Protein AF-A0A323UHS2-F1 (afdb_monomer)

Secondary structure (DSSP, 8-state):
-HHHHHT-GGGTTT--HHHHHHHH---SEEEE-STTEEEEEEGGGTEEEEEEEETTEEEEEEEE-TT---TTPPEEEEEEE--S---

Sequence (87 aa):
MLSRFFLNPEHYAAQSEEVVFRAVGRPDIYDDWDFGRLVYRWDGQHIAVRVIMQGGVIICVERLDPSDKRRFAEALEVLWERPSGPI

Solvent-accessible surface area (backbone atoms only — not comparable to full-atom values): 5156 Å² total; per-residue (Å²): 109,60,68,66,49,59,74,39,52,89,75,45,62,70,31,43,70,66,61,46,32,72,74,65,47,76,54,79,42,78,48,81,77,56,100,44,32,33,38,40,28,35,69,96,70,74,41,24,39,37,42,31,33,56,96,73,20,38,42,32,34,29,36,38,52,64,84,58,82,55,94,81,55,64,68,77,41,77,67,42,65,61,75,94,66,88,130

Nearest PDB structures (foldseek):
  4h0a-assembly1_A  TM=6.832E-01  e=7.878E-02  Staphylococcus aureus subsp. aureus Mu50
  4h0a-assembly2_B  TM=6.832E-01  e=7.878E-02  Staphylococcus aureus subsp. aureus Mu50
  7egt-assembly2_C  TM=5.756E-01  e=1.698E-01  Thermus thermophilus HB8
  4dfc-assembly1_A  TM=5.871E-01  e=3.434E-01  Escherichia coli K-12
  4dfc-assembly2_C  TM=5.293E-01  e=1.159E+00  Escherichia coli K-12

Mean predicted aligned error: 5.72 Å

pLDDT: mean 80.14, std 9.43, range [50.88, 92.12]

Structure (mmCIF, N/CA/C/O backbone):
data_AF-A0A323UHS2-F1
#
_entry.id   AF-A0A323UHS2-F1
#
loop_
_atom_site.group_PDB
_atom_site.id
_atom_site.type_symbol
_atom_site.label_atom_id
_atom_site.label_alt_id
_atom_site.label_comp_id
_atom_site.label_asym_id
_atom_site.label_entity_id
_atom_site.label_seq_id
_atom_site.pdbx_PDB_ins_code
_atom_site.Cartn_x
_atom_site.Cartn_y
_atom_site.Cartn_z
_atom_site.occupancy
_atom_site.B_iso_or_equiv
_atom_site.auth_seq_id
_atom_site.auth_comp_id
_atom_site.auth_asym_id
_atom_site.auth_atom_id
_atom_site.pdbx_PDB_model_num
ATOM 1 N N . MET A 1 1 ? -4.517 -4.202 -13.859 1.00 71.50 1 MET A N 1
ATOM 2 C CA . MET A 1 1 ? -5.578 -4.603 -12.904 1.00 71.50 1 MET A CA 1
ATOM 3 C C . MET A 1 1 ? -5.233 -4.108 -11.505 1.00 71.50 1 MET A C 1
ATOM 5 O O . MET A 1 1 ? -6.000 -3.333 -10.955 1.00 71.50 1 MET A O 1
ATOM 9 N N . LEU A 1 2 ? -4.033 -4.435 -11.016 1.00 75.81 2 LEU A N 1
AT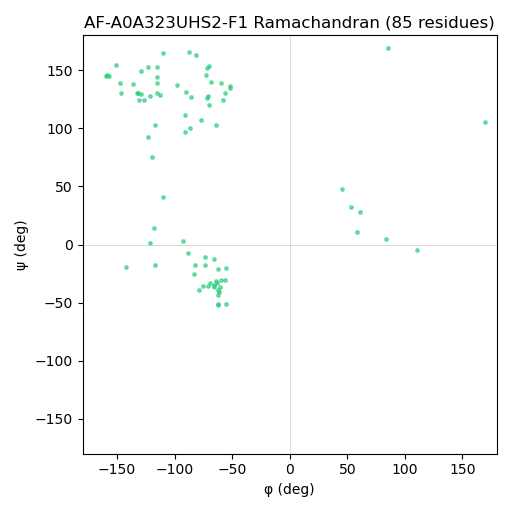OM 10 C CA . LEU A 1 2 ? -3.476 -3.999 -9.731 1.00 75.81 2 LEU A CA 1
ATOM 11 C C . LEU A 1 2 ? -3.443 -2.471 -9.533 1.00 75.81 2 LEU A C 1
ATOM 13 O O . LEU A 1 2 ? -3.977 -1.964 -8.555 1.00 75.81 2 LEU A O 1
ATOM 17 N N . SER A 1 3 ? -2.901 -1.714 -10.491 1.00 73.75 3 SER A N 1
ATOM 18 C CA . SER A 1 3 ? -2.849 -0.245 -10.408 1.00 73.75 3 SER A CA 1
ATOM 19 C C . SER A 1 3 ? -4.241 0.386 -10.337 1.00 73.75 3 SER A C 1
ATOM 21 O O . SER A 1 3 ? -4.469 1.274 -9.528 1.00 73.75 3 SER A O 1
ATOM 23 N N . ARG A 1 4 ? -5.213 -0.117 -11.109 1.00 82.56 4 ARG A N 1
ATOM 24 C CA . ARG A 1 4 ? -6.602 0.368 -11.044 1.00 82.56 4 ARG A CA 1
ATOM 25 C C . ARG A 1 4 ? -7.269 0.053 -9.704 1.00 82.56 4 ARG A C 1
ATOM 27 O O . ARG A 1 4 ? -8.071 0.855 -9.248 1.00 82.56 4 ARG A O 1
ATOM 34 N N . PHE A 1 5 ? -6.951 -1.081 -9.082 1.00 86.94 5 PHE A N 1
ATOM 35 C CA . PHE A 1 5 ? -7.452 -1.408 -7.748 1.00 86.94 5 PHE A CA 1
ATOM 36 C C . PHE A 1 5 ? -6.960 -0.383 -6.720 1.00 86.94 5 PHE A C 1
ATOM 38 O O . PHE A 1 5 ? -7.782 0.231 -6.048 1.00 86.94 5 PHE A O 1
ATOM 45 N N . PHE A 1 6 ? -5.648 -0.123 -6.675 1.00 85.56 6 PHE A N 1
ATOM 46 C CA . PHE A 1 6 ? -5.060 0.784 -5.684 1.00 85.56 6 PHE A CA 1
ATOM 47 C C . PHE A 1 6 ? -5.327 2.279 -5.930 1.00 85.56 6 PHE A C 1
ATOM 49 O O . PHE A 1 6 ? -5.230 3.071 -4.999 1.00 85.56 6 PHE A O 1
ATOM 56 N N . LEU A 1 7 ? -5.735 2.665 -7.141 1.00 84.25 7 LEU A N 1
ATOM 57 C CA . LEU A 1 7 ? -6.205 4.024 -7.443 1.00 84.25 7 LEU A CA 1
ATOM 58 C C . LEU A 1 7 ? -7.610 4.338 -6.895 1.00 84.25 7 LEU A C 1
ATOM 60 O O . LEU A 1 7 ? -8.024 5.489 -6.955 1.00 84.25 7 LEU A O 1
ATOM 64 N N . ASN A 1 8 ? -8.349 3.339 -6.402 1.00 88.12 8 ASN A N 1
ATOM 65 C CA . ASN A 1 8 ? -9.718 3.489 -5.902 1.00 88.12 8 ASN A CA 1
ATOM 66 C C . ASN A 1 8 ? -9.775 2.994 -4.445 1.00 88.12 8 ASN A C 1
ATOM 68 O O . ASN A 1 8 ? -9.915 1.786 -4.217 1.00 88.12 8 ASN A O 1
ATOM 72 N N . PRO A 1 9 ? -9.592 3.891 -3.458 1.00 85.94 9 PRO A N 1
ATOM 73 C CA . PRO A 1 9 ? -9.476 3.521 -2.052 1.00 85.94 9 PRO A CA 1
ATOM 74 C C . PRO A 1 9 ? -10.638 2.712 -1.495 1.00 85.94 9 PRO A C 1
ATOM 76 O O . PRO A 1 9 ? -10.425 1.865 -0.636 1.00 85.94 9 PRO A O 1
ATOM 79 N N . GLU A 1 10 ? -11.851 2.897 -2.005 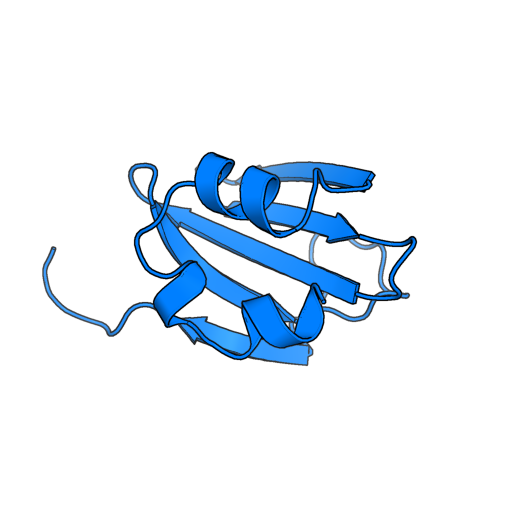1.00 88.38 10 GLU A N 1
ATOM 80 C CA . GLU A 1 10 ? -13.043 2.138 -1.623 1.00 88.38 10 GLU A CA 1
ATOM 81 C C . GLU A 1 10 ? -12.883 0.614 -1.761 1.00 88.38 10 GLU A C 1
ATOM 83 O O . GLU A 1 10 ? -13.615 -0.141 -1.123 1.00 88.38 10 GLU A O 1
ATOM 88 N N . HIS A 1 11 ? -11.916 0.143 -2.554 1.00 87.44 11 HIS A N 1
ATOM 89 C CA . HIS A 1 11 ? -11.652 -1.282 -2.718 1.00 87.44 11 HIS A CA 1
ATOM 90 C C . HIS A 1 11 ? -10.794 -1.907 -1.607 1.00 87.44 11 HIS A C 1
ATOM 92 O O . HIS A 1 11 ? -10.755 -3.132 -1.497 1.00 87.44 11 HIS A O 1
ATOM 98 N N . TYR A 1 12 ? -10.080 -1.108 -0.810 1.00 87.56 12 TYR A N 1
ATOM 99 C CA . TYR A 1 12 ? -9.121 -1.619 0.182 1.00 87.56 12 TYR A CA 1
ATOM 100 C C . TYR A 1 12 ? -9.091 -0.844 1.503 1.00 87.56 12 TYR A C 1
ATOM 102 O O . TYR A 1 12 ? -8.638 -1.380 2.513 1.00 87.56 12 TYR A O 1
ATOM 110 N N . ALA A 1 13 ? -9.580 0.393 1.538 1.00 86.88 13 ALA A N 1
ATOM 111 C CA . ALA A 1 13 ? -9.696 1.183 2.754 1.00 86.88 13 ALA A CA 1
ATOM 112 C C . ALA A 1 13 ? -10.518 0.425 3.805 1.00 86.88 13 ALA A C 1
ATOM 114 O O . ALA A 1 13 ? -11.605 -0.080 3.514 1.00 86.88 13 ALA A O 1
ATOM 115 N N . ALA A 1 14 ? -9.983 0.338 5.026 1.00 83.12 14 ALA A N 1
ATOM 116 C CA . ALA A 1 14 ? -10.572 -0.406 6.143 1.00 83.12 14 ALA A CA 1
ATOM 117 C C . ALA A 1 14 ? -10.801 -1.917 5.897 1.00 83.12 14 ALA A C 1
ATOM 119 O O . ALA A 1 14 ? -11.442 -2.576 6.713 1.00 83.12 14 ALA A O 1
ATOM 120 N N . GLN A 1 15 ? -10.272 -2.484 4.808 1.00 86.81 15 GLN A N 1
ATOM 121 C CA . GLN A 1 15 ? -10.325 -3.922 4.540 1.00 86.81 15 GLN A CA 1
ATOM 122 C C . GLN A 1 15 ? -9.139 -4.649 5.184 1.00 86.81 15 GLN A C 1
ATOM 124 O O . GLN A 1 15 ? -8.143 -4.032 5.578 1.00 86.81 15 GLN A O 1
ATOM 129 N N . SER A 1 16 ? -9.242 -5.976 5.268 1.00 86.69 16 SER A N 1
ATOM 130 C CA . SER A 1 16 ? -8.117 -6.849 5.604 1.00 86.69 16 SER A CA 1
ATOM 131 C C . SER A 1 16 ? -7.236 -7.118 4.379 1.00 86.69 16 SER A C 1
ATOM 133 O O . SER A 1 16 ? -7.663 -6.968 3.231 1.00 86.69 16 SER A O 1
ATOM 135 N N . GLU A 1 17 ? -6.011 -7.591 4.611 1.00 83.00 17 GLU A N 1
ATOM 136 C CA . GLU A 1 17 ? -5.108 -8.020 3.536 1.00 83.00 17 GLU A CA 1
ATOM 137 C C . GLU A 1 17 ? -5.689 -9.158 2.681 1.00 83.00 17 GLU A C 1
ATOM 139 O O . GLU A 1 17 ? -5.456 -9.220 1.475 1.00 83.00 17 GLU A O 1
ATOM 144 N N . GLU A 1 18 ? -6.517 -10.026 3.274 1.00 86.06 18 GLU A N 1
ATOM 145 C CA . GLU A 1 18 ? -7.118 -11.155 2.566 1.00 86.06 18 GLU A CA 1
ATOM 146 C C . GLU A 1 18 ? -8.029 -10.682 1.426 1.00 86.06 18 GLU A C 1
ATOM 148 O O . GLU A 1 18 ? -8.017 -11.261 0.337 1.00 86.06 18 GLU A O 1
ATOM 153 N N . VAL A 1 19 ? -8.787 -9.603 1.647 1.00 86.56 19 VAL A N 1
ATOM 154 C CA . VAL A 1 19 ? -9.644 -8.997 0.617 1.00 86.56 19 VAL A CA 1
ATOM 155 C C . VAL A 1 19 ? -8.795 -8.491 -0.547 1.00 86.56 19 VAL A C 1
ATOM 157 O O . VAL A 1 19 ? -9.118 -8.759 -1.706 1.00 86.56 19 VAL A O 1
ATOM 160 N N . VAL A 1 20 ? -7.670 -7.836 -0.248 1.00 85.50 20 VAL A N 1
ATOM 161 C CA . VAL A 1 2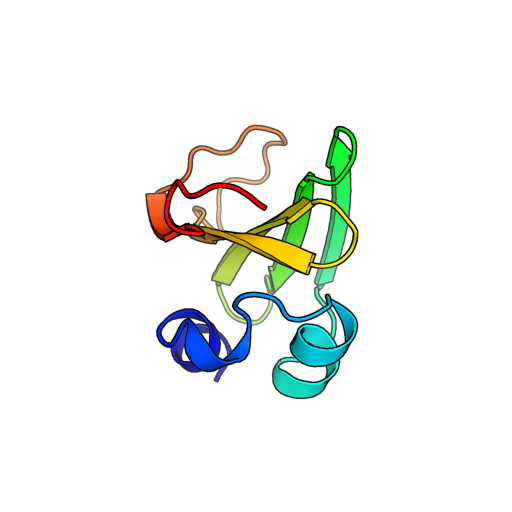0 ? -6.727 -7.359 -1.267 1.00 85.50 20 VAL A CA 1
ATOM 162 C C . VAL A 1 20 ? -6.159 -8.537 -2.056 1.00 85.50 20 VAL A C 1
ATOM 164 O O . VAL A 1 20 ? -6.263 -8.553 -3.281 1.00 85.50 20 VAL A O 1
ATOM 167 N N . PHE A 1 21 ? -5.641 -9.572 -1.390 1.00 86.62 21 PHE A N 1
ATOM 168 C CA . PHE A 1 21 ? -5.045 -10.724 -2.076 1.00 86.62 21 PHE A CA 1
ATOM 169 C C . PHE A 1 21 ? -6.044 -11.498 -2.937 1.00 86.62 21 PHE A C 1
ATOM 171 O O . PHE A 1 21 ? -5.669 -12.020 -3.987 1.00 86.62 21 PHE A O 1
ATOM 178 N N . ARG A 1 22 ? -7.317 -11.566 -2.532 1.00 87.31 22 ARG A N 1
ATOM 179 C CA . ARG A 1 22 ? -8.382 -12.149 -3.363 1.00 87.31 22 ARG A CA 1
ATOM 180 C C . ARG A 1 22 ? -8.642 -11.320 -4.622 1.00 87.31 22 ARG A C 1
ATOM 182 O O . ARG A 1 22 ? -8.923 -11.897 -5.668 1.00 87.31 22 ARG A O 1
ATOM 189 N N . ALA A 1 23 ? -8.549 -9.994 -4.531 1.00 86.00 23 ALA A N 1
ATOM 190 C CA . ALA A 1 23 ? -8.828 -9.093 -5.645 1.00 86.00 23 ALA A CA 1
ATOM 191 C C . ALA A 1 23 ? -7.670 -8.994 -6.649 1.00 86.00 23 ALA A C 1
ATOM 193 O O . ALA A 1 23 ? -7.908 -8.922 -7.855 1.00 86.00 23 ALA A O 1
ATOM 194 N N . VAL A 1 24 ? -6.424 -8.968 -6.166 1.00 84.56 24 VAL A N 1
ATOM 195 C CA . VAL A 1 24 ? -5.255 -8.665 -7.010 1.00 84.56 24 VAL A CA 1
ATOM 196 C C . VAL A 1 24 ? -4.196 -9.766 -7.053 1.00 84.56 24 VAL A C 1
ATOM 198 O O . VAL A 1 24 ? -3.192 -9.629 -7.753 1.00 84.56 24 VAL A O 1
ATOM 201 N N . GLY A 1 25 ? -4.439 -10.878 -6.363 1.00 85.62 25 GLY A N 1
ATOM 202 C CA . GLY A 1 25 ? -3.485 -11.968 -6.203 1.00 85.62 25 GLY A CA 1
ATOM 203 C C . GLY A 1 25 ? -2.528 -11.739 -5.034 1.00 85.62 25 GLY A C 1
ATOM 204 O O . GLY A 1 25 ? -2.454 -10.657 -4.451 1.00 85.62 25 GLY A O 1
ATOM 205 N N . ARG A 1 26 ? -1.776 -12.785 -4.685 1.00 84.31 26 ARG A N 1
ATOM 206 C CA . ARG A 1 26 ? -0.740 -12.699 -3.648 1.00 84.31 26 ARG A CA 1
ATOM 207 C C . ARG A 1 26 ? 0.469 -11.908 -4.160 1.00 84.31 26 ARG A C 1
ATOM 209 O O . ARG A 1 26 ? 0.764 -12.006 -5.351 1.00 84.31 26 ARG A O 1
ATOM 216 N N . PRO A 1 27 ? 1.149 -11.143 -3.296 1.00 81.62 27 PRO A N 1
ATOM 217 C CA . PRO A 1 27 ? 2.383 -10.465 -3.666 1.00 81.62 27 PRO A CA 1
ATOM 218 C C . PRO A 1 27 ? 3.532 -11.460 -3.855 1.00 81.62 27 PRO A C 1
ATOM 220 O O . PRO A 1 27 ? 3.558 -12.523 -3.235 1.00 81.62 27 PRO A O 1
ATOM 223 N N . ASP A 1 28 ? 4.497 -11.079 -4.689 1.00 77.62 28 ASP A N 1
ATOM 224 C CA . ASP A 1 28 ? 5.756 -11.798 -4.905 1.00 77.62 28 ASP A CA 1
ATOM 225 C C . ASP A 1 28 ? 6.657 -11.725 -3.663 1.00 77.62 28 ASP A C 1
ATOM 227 O O . ASP A 1 28 ? 7.406 -12.653 -3.364 1.00 77.62 28 ASP A O 1
ATOM 231 N N . ILE A 1 29 ? 6.582 -10.606 -2.934 1.00 74.69 29 ILE A N 1
ATOM 232 C CA . ILE A 1 29 ? 7.326 -10.364 -1.696 1.00 74.69 29 ILE A CA 1
ATOM 233 C C . ILE A 1 29 ? 6.359 -9.819 -0.650 1.00 74.69 29 ILE A C 1
ATOM 235 O O . ILE A 1 29 ? 5.628 -8.861 -0.915 1.00 74.69 29 ILE A O 1
ATOM 239 N N . TYR A 1 30 ? 6.398 -10.423 0.534 1.00 74.44 30 TYR A N 1
ATOM 240 C CA . TYR A 1 30 ? 5.650 -10.023 1.717 1.00 74.44 30 TYR A CA 1
ATOM 241 C C . TYR A 1 30 ? 6.600 -9.919 2.907 1.00 74.44 30 TYR A C 1
ATOM 243 O O . TYR A 1 30 ? 7.354 -10.860 3.161 1.00 74.44 30 TYR A O 1
ATOM 251 N N . ASP A 1 31 ? 6.555 -8.797 3.619 1.00 71.38 31 ASP A N 1
ATOM 252 C CA . ASP A 1 31 ? 7.321 -8.605 4.848 1.00 71.38 31 ASP A CA 1
ATOM 253 C C . ASP A 1 31 ? 6.553 -7.705 5.838 1.00 71.38 31 ASP A C 1
ATOM 255 O O . ASP A 1 31 ? 5.925 -6.717 5.436 1.00 71.38 31 ASP A O 1
ATOM 259 N N . ASP A 1 32 ? 6.591 -8.070 7.122 1.00 69.25 32 ASP A N 1
ATOM 260 C CA . ASP A 1 32 ? 6.068 -7.289 8.250 1.00 69.25 32 ASP A CA 1
ATOM 261 C C . ASP A 1 32 ? 7.199 -6.401 8.763 1.00 69.25 32 ASP A C 1
ATOM 263 O O . ASP A 1 32 ? 8.084 -6.835 9.501 1.00 69.25 32 ASP A O 1
ATOM 267 N N . TRP A 1 33 ? 7.211 -5.150 8.310 1.00 65.06 33 TRP A N 1
ATOM 268 C CA . TRP A 1 33 ? 8.354 -4.262 8.484 1.00 65.06 33 TRP A CA 1
ATOM 269 C C . TRP A 1 33 ? 8.374 -3.454 9.778 1.00 65.06 33 TRP A C 1
ATOM 271 O O . TRP A 1 33 ? 9.415 -2.844 10.026 1.00 65.06 33 TRP A O 1
ATOM 281 N N . ASP A 1 34 ? 7.312 -3.476 10.591 1.00 55.81 34 ASP A N 1
ATOM 282 C CA . ASP A 1 34 ? 7.275 -2.977 11.981 1.00 55.81 34 ASP A CA 1
ATOM 283 C C . ASP A 1 34 ? 5.822 -2.932 12.490 1.00 55.81 34 ASP A C 1
ATOM 285 O O . ASP A 1 34 ? 5.072 -2.017 12.131 1.00 55.81 34 ASP A O 1
ATOM 289 N N . PHE A 1 35 ? 5.432 -3.865 13.367 1.00 58.16 35 PHE A N 1
ATOM 290 C CA . PHE A 1 35 ? 4.223 -3.786 14.210 1.00 58.16 35 PHE A CA 1
ATOM 291 C C . PHE A 1 35 ? 2.948 -3.319 13.471 1.00 58.16 35 PHE A C 1
ATOM 293 O O . PHE A 1 35 ? 2.220 -2.443 13.946 1.00 58.16 35 PHE A O 1
ATOM 300 N N . GLY A 1 36 ? 2.675 -3.905 12.301 1.00 63.84 36 GLY A N 1
ATOM 301 C CA . GLY A 1 36 ? 1.493 -3.600 11.483 1.00 63.84 36 GLY A CA 1
ATOM 302 C C . GLY A 1 36 ? 1.790 -2.869 10.172 1.00 63.84 36 GLY A C 1
ATOM 303 O O . GLY A 1 36 ? 0.890 -2.684 9.360 1.00 63.84 36 GLY A O 1
ATOM 304 N N . ARG A 1 37 ? 3.038 -2.482 9.897 1.00 67.88 37 ARG A N 1
ATOM 305 C CA . ARG A 1 37 ? 3.437 -1.947 8.584 1.00 67.88 37 ARG A CA 1
ATOM 306 C C . ARG A 1 37 ? 3.806 -3.086 7.637 1.00 67.88 37 ARG A C 1
ATOM 308 O O . ARG A 1 37 ? 4.919 -3.593 7.705 1.00 67.88 37 ARG A O 1
ATOM 315 N N . LEU A 1 38 ? 2.898 -3.462 6.739 1.00 74.12 38 LEU A N 1
ATOM 316 C CA . LEU A 1 38 ? 3.124 -4.545 5.784 1.00 74.12 38 LEU A CA 1
ATOM 317 C C . LEU A 1 38 ? 3.571 -3.985 4.428 1.00 74.12 38 LEU A C 1
ATOM 319 O O . LEU A 1 38 ? 3.060 -2.980 3.929 1.00 74.12 38 LEU A O 1
ATOM 323 N N . VAL A 1 39 ? 4.563 -4.611 3.805 1.00 71.62 39 VAL A N 1
ATOM 324 C CA . VAL A 1 39 ? 4.993 -4.234 2.451 1.00 71.62 39 VAL A CA 1
ATOM 325 C C . VAL A 1 39 ? 4.733 -5.378 1.497 1.00 71.62 39 VAL A C 1
ATOM 327 O O . VAL A 1 39 ? 5.106 -6.520 1.758 1.00 71.62 39 VAL A O 1
ATOM 330 N N . TYR A 1 40 ? 4.094 -5.051 0.374 1.00 77.00 40 TYR A N 1
ATOM 331 C CA . TYR A 1 40 ? 3.691 -6.017 -0.632 1.00 77.00 40 TYR A CA 1
ATOM 332 C C . TYR A 1 40 ? 4.218 -5.600 -2.002 1.00 77.00 40 TYR A C 1
ATOM 334 O O . TYR A 1 40 ? 3.937 -4.508 -2.498 1.00 77.00 40 TYR A O 1
ATOM 342 N N . ARG A 1 41 ? 4.958 -6.481 -2.670 1.00 75.00 41 ARG A N 1
ATOM 343 C CA . ARG A 1 41 ? 5.452 -6.200 -4.026 1.00 75.00 41 ARG A CA 1
ATOM 344 C C . ARG A 1 41 ? 4.852 -7.150 -5.037 1.00 75.00 41 ARG A C 1
ATOM 346 O O . ARG A 1 41 ? 4.789 -8.346 -4.786 1.00 75.00 41 ARG A O 1
ATOM 353 N N . TRP A 1 42 ? 4.485 -6.607 -6.192 1.00 77.81 42 TRP A N 1
ATOM 354 C CA . TRP A 1 42 ? 4.094 -7.362 -7.377 1.00 77.81 42 TRP A CA 1
ATOM 355 C C . TRP A 1 42 ? 5.059 -6.992 -8.507 1.00 77.81 42 TRP A C 1
ATOM 357 O O . TRP A 1 42 ? 4.754 -6.203 -9.408 1.00 77.81 42 TRP A O 1
ATOM 367 N N . ASP A 1 43 ? 6.267 -7.539 -8.417 1.00 65.69 43 ASP A N 1
ATOM 368 C CA . ASP A 1 43 ? 7.377 -7.273 -9.326 1.00 65.69 43 ASP A CA 1
ATOM 369 C C . ASP A 1 43 ? 7.053 -7.745 -10.755 1.00 65.69 43 ASP A C 1
ATOM 371 O O . ASP A 1 43 ? 7.437 -7.078 -11.718 1.00 65.69 43 ASP A O 1
ATOM 375 N N . GLY A 1 44 ? 6.247 -8.806 -10.911 1.00 64.38 44 GLY A N 1
ATOM 376 C CA . GLY A 1 44 ? 5.749 -9.258 -12.219 1.00 64.38 44 GLY A CA 1
ATOM 377 C C . GLY A 1 44 ? 4.803 -8.272 -12.923 1.00 64.38 44 GLY A C 1
ATOM 378 O O . GLY A 1 44 ? 4.517 -8.434 -14.108 1.00 64.38 44 GLY A O 1
ATOM 379 N N . GLN A 1 45 ? 4.316 -7.243 -12.218 1.00 67.56 45 GLN A N 1
ATOM 380 C CA . GLN A 1 45 ? 3.407 -6.223 -12.756 1.00 67.56 45 GLN A CA 1
ATOM 381 C C . GLN A 1 45 ? 3.994 -4.802 -12.728 1.00 67.56 45 GLN A C 1
ATOM 383 O O . GLN A 1 45 ? 3.249 -3.842 -12.923 1.00 67.56 45 GLN A O 1
ATOM 388 N N . HIS A 1 46 ? 5.310 -4.653 -12.511 1.00 72.75 46 HIS A N 1
ATOM 389 C CA . HIS A 1 46 ? 6.003 -3.355 -12.420 1.00 72.75 46 HIS A CA 1
ATOM 390 C C . HIS A 1 46 ? 5.385 -2.386 -11.396 1.00 72.75 46 HIS A C 1
ATOM 392 O O . HIS A 1 46 ? 5.394 -1.168 -11.589 1.00 72.75 46 HIS A O 1
ATOM 398 N N . ILE A 1 47 ? 4.828 -2.910 -10.302 1.00 76.88 47 ILE A N 1
ATOM 399 C CA . ILE A 1 47 ? 4.191 -2.112 -9.253 1.00 76.88 47 ILE A CA 1
ATOM 400 C C . ILE A 1 47 ? 4.723 -2.567 -7.895 1.00 76.88 47 ILE A C 1
ATOM 402 O O . ILE A 1 47 ? 4.708 -3.751 -7.560 1.00 76.88 47 ILE A O 1
ATOM 406 N N . ALA A 1 48 ? 5.156 -1.601 -7.091 1.00 83.12 48 ALA A N 1
ATOM 407 C CA . ALA A 1 48 ? 5.494 -1.799 -5.691 1.00 83.12 48 ALA A CA 1
ATOM 408 C C . ALA A 1 48 ? 4.613 -0.878 -4.842 1.00 83.12 48 ALA A C 1
ATOM 410 O O . ALA A 1 48 ? 4.537 0.324 -5.108 1.00 83.12 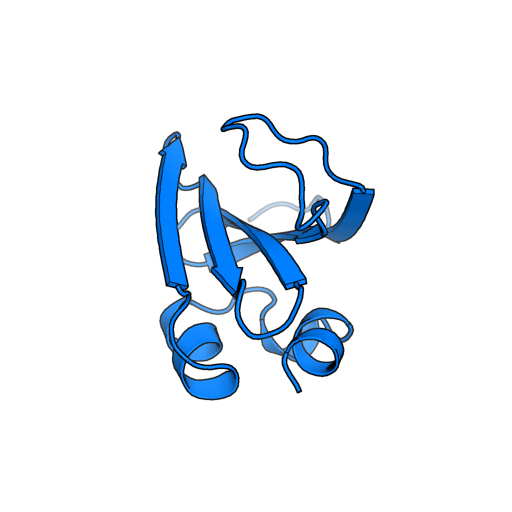48 ALA A O 1
ATOM 411 N N . VAL A 1 49 ? 3.936 -1.447 -3.845 1.00 85.19 49 VAL A N 1
ATOM 412 C CA . VAL A 1 49 ? 3.104 -0.694 -2.903 1.00 85.19 49 VAL A CA 1
ATOM 413 C C . VAL A 1 49 ? 3.476 -1.057 -1.470 1.00 85.19 49 VAL A C 1
ATOM 415 O O . VAL A 1 49 ? 3.893 -2.172 -1.169 1.00 85.19 49 VAL A O 1
ATOM 418 N N . ARG A 1 50 ? 3.324 -0.113 -0.554 1.00 86.00 50 ARG A N 1
ATOM 419 C CA . ARG A 1 50 ? 3.432 -0.369 0.883 1.00 86.00 50 ARG A CA 1
ATOM 420 C C . ARG A 1 50 ? 2.060 -0.176 1.496 1.00 86.00 50 ARG A C 1
ATOM 422 O O . ARG A 1 50 ? 1.422 0.839 1.242 1.00 86.00 50 ARG A O 1
ATOM 429 N N . VAL A 1 51 ? 1.600 -1.167 2.255 1.00 85.00 51 VAL A N 1
ATOM 430 C CA . VAL A 1 51 ? 0.265 -1.197 2.856 1.00 85.00 51 VAL A CA 1
ATOM 431 C C . VAL A 1 51 ? 0.415 -1.200 4.367 1.00 85.00 51 VAL A C 1
ATOM 433 O O . VAL A 1 51 ? 0.719 -2.199 5.011 1.00 85.00 51 VAL A O 1
ATOM 436 N N . ILE A 1 52 ? 0.189 -0.043 4.960 1.00 84.88 52 ILE A N 1
ATOM 437 C CA . ILE A 1 52 ? 0.299 0.124 6.397 1.00 84.88 52 ILE A CA 1
ATOM 438 C C . ILE A 1 52 ? -1.036 -0.266 7.022 1.00 84.88 52 ILE A C 1
ATOM 440 O O . ILE A 1 52 ? -2.090 0.255 6.647 1.00 84.88 52 ILE A O 1
ATOM 444 N N . MET A 1 53 ? -0.983 -1.172 7.992 1.00 83.88 53 MET A N 1
ATOM 445 C CA . MET A 1 53 ? -2.136 -1.674 8.722 1.00 83.88 53 MET A CA 1
ATOM 446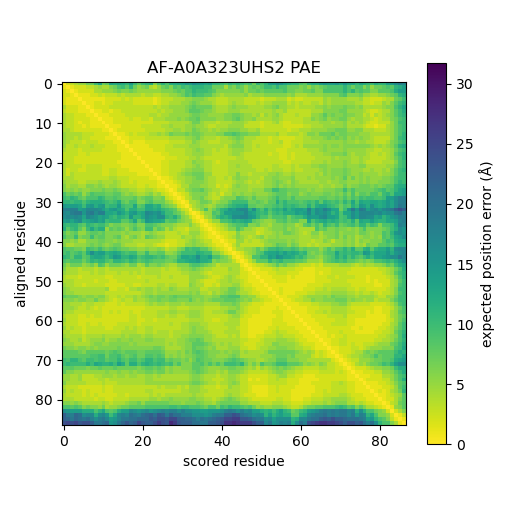 C C . MET A 1 53 ? -2.075 -1.283 10.201 1.00 83.88 53 MET A C 1
ATOM 448 O O . MET A 1 53 ? -1.015 -1.091 10.794 1.00 83.88 53 MET A O 1
ATOM 452 N N . GLN A 1 54 ? -3.245 -1.171 10.821 1.00 80.19 54 GLN A N 1
ATOM 453 C CA . GLN A 1 54 ? -3.391 -0.987 12.261 1.00 80.19 54 GLN A CA 1
ATOM 454 C C . GLN A 1 54 ? -4.664 -1.698 12.715 1.00 80.19 54 GLN A C 1
ATOM 456 O O . GLN A 1 54 ? -5.715 -1.517 12.110 1.00 80.19 54 GLN A O 1
ATOM 461 N N . GLY A 1 55 ? -4.584 -2.521 13.765 1.00 80.44 55 GLY A N 1
ATOM 462 C CA . GLY A 1 55 ? -5.753 -3.253 14.272 1.00 80.44 55 GLY A CA 1
ATOM 463 C C . GLY A 1 55 ? -6.379 -4.221 13.256 1.00 80.44 55 GLY A C 1
ATOM 464 O O . GLY A 1 55 ? -7.581 -4.453 13.305 1.00 80.44 55 GLY 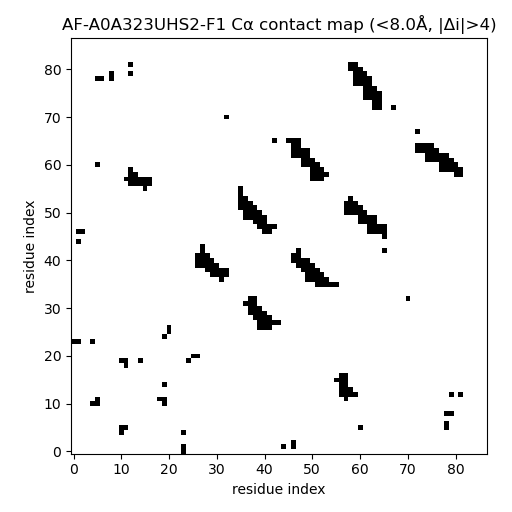A O 1
ATOM 465 N N . GLY A 1 56 ? -5.586 -4.756 12.319 1.00 81.38 56 GLY A N 1
ATOM 466 C CA . GLY A 1 56 ? -6.051 -5.706 11.299 1.00 81.38 56 GLY A CA 1
ATOM 467 C C . GLY A 1 56 ? -6.699 -5.077 10.061 1.00 81.38 56 GLY A C 1
ATOM 468 O O . GLY A 1 56 ? -7.157 -5.814 9.189 1.00 81.38 56 GLY A O 1
ATOM 469 N N . VAL A 1 57 ? -6.705 -3.745 9.947 1.00 84.62 57 VAL A N 1
ATOM 470 C CA . VAL A 1 57 ? -7.241 -3.030 8.778 1.00 84.62 57 VAL A CA 1
ATOM 471 C C . VAL A 1 57 ? -6.202 -2.121 8.134 1.00 84.62 57 VAL A C 1
ATOM 473 O O . VAL A 1 57 ? -5.295 -1.627 8.803 1.00 84.62 57 VAL A O 1
ATOM 476 N N . ILE A 1 58 ? -6.353 -1.878 6.833 1.00 87.06 58 ILE A N 1
ATOM 477 C CA . ILE A 1 58 ? -5.501 -0.958 6.072 1.00 87.06 58 ILE A CA 1
ATOM 478 C C . ILE A 1 58 ? -5.797 0.489 6.477 1.00 87.06 58 ILE A C 1
ATOM 480 O O . ILE A 1 58 ? -6.947 0.934 6.432 1.00 87.06 58 ILE A O 1
ATOM 484 N N . ILE A 1 59 ? -4.744 1.226 6.839 1.00 87.88 59 ILE A N 1
ATOM 485 C CA . ILE A 1 59 ? -4.807 2.643 7.224 1.00 87.88 59 ILE A CA 1
ATOM 486 C C . ILE A 1 59 ? -4.025 3.566 6.292 1.00 87.88 59 ILE A C 1
ATOM 488 O O . ILE A 1 59 ? -4.264 4.766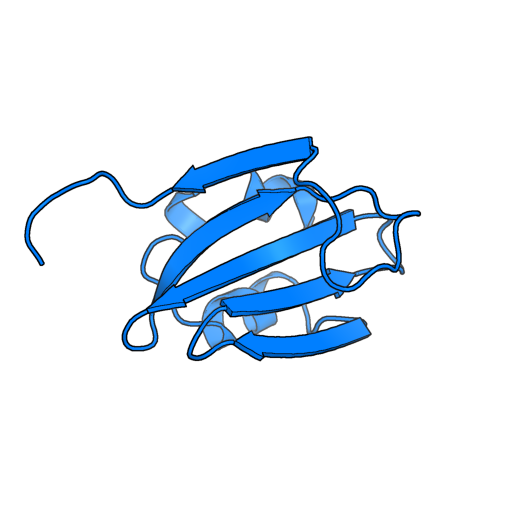 6.318 1.00 87.88 59 ILE A O 1
ATOM 492 N N . CYS A 1 60 ? -3.105 3.045 5.483 1.00 88.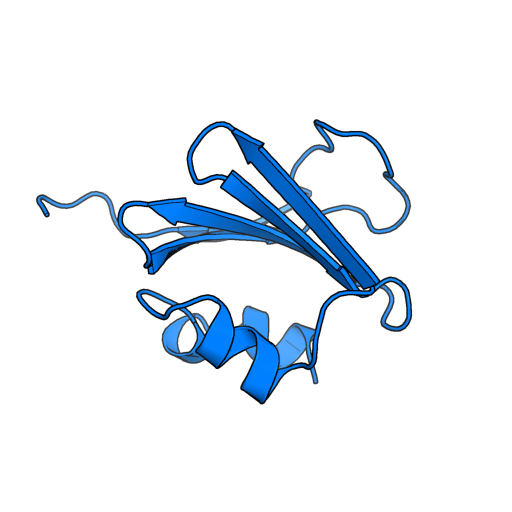62 60 CYS A N 1
ATOM 493 C CA . CYS A 1 60 ? -2.406 3.835 4.476 1.00 88.62 60 CYS A CA 1
ATOM 494 C C . CYS A 1 60 ? -1.873 2.924 3.366 1.00 88.62 60 CYS A C 1
ATOM 496 O O . CYS A 1 60 ? -1.490 1.779 3.620 1.00 88.62 60 CYS A O 1
ATOM 498 N N . VAL A 1 61 ? -1.874 3.432 2.137 1.00 89.00 61 VAL A N 1
ATOM 499 C CA . VAL A 1 61 ? -1.274 2.786 0.974 1.00 89.00 61 VAL A CA 1
ATOM 500 C C . VAL A 1 61 ? -0.397 3.787 0.240 1.00 89.00 61 VAL A C 1
ATOM 502 O O . VAL A 1 61 ? -0.852 4.839 -0.205 1.00 89.00 61 VAL A O 1
ATOM 505 N N . GLU A 1 62 ? 0.862 3.414 0.066 1.00 89.50 62 GLU A N 1
ATOM 506 C CA . GLU A 1 62 ? 1.874 4.205 -0.621 1.00 89.50 62 GLU A CA 1
ATOM 507 C C . GLU A 1 62 ? 2.329 3.493 -1.892 1.00 89.50 62 GLU A C 1
ATOM 509 O O . GLU A 1 62 ? 2.471 2.268 -1.924 1.00 89.50 62 GLU A O 1
ATOM 514 N N . ARG A 1 63 ? 2.620 4.267 -2.934 1.00 88.88 63 ARG A N 1
ATOM 515 C CA . ARG A 1 63 ? 3.298 3.797 -4.137 1.00 88.88 63 ARG A CA 1
ATOM 516 C C . ARG A 1 63 ? 4.804 3.956 -3.965 1.00 88.88 63 ARG A C 1
ATOM 518 O O . ARG A 1 63 ? 5.278 5.030 -3.609 1.00 88.88 63 ARG A O 1
ATOM 525 N N . LEU A 1 64 ? 5.556 2.902 -4.268 1.00 86.94 64 LEU A N 1
ATOM 526 C CA . LEU A 1 64 ? 7.020 2.888 -4.215 1.00 86.94 64 LEU A CA 1
ATOM 527 C C . LEU A 1 64 ? 7.621 2.810 -5.620 1.00 86.94 64 LEU A C 1
ATOM 529 O O . LEU A 1 64 ? 6.944 2.434 -6.582 1.00 86.94 64 LEU A O 1
ATOM 533 N N . ASP A 1 65 ? 8.917 3.104 -5.725 1.00 86.44 65 ASP A N 1
ATOM 534 C CA . ASP A 1 65 ? 9.700 2.788 -6.917 1.00 86.44 65 ASP A CA 1
ATOM 535 C C . ASP A 1 65 ? 9.907 1.257 -7.018 1.00 86.44 65 ASP A C 1
ATOM 537 O O . ASP A 1 65 ? 10.506 0.647 -6.125 1.00 86.44 65 ASP A O 1
ATOM 541 N N . PRO A 1 66 ? 9.443 0.591 -8.095 1.00 82.62 66 PRO A N 1
ATOM 542 C CA . PRO A 1 66 ? 9.645 -0.845 -8.283 1.00 82.62 66 PRO A CA 1
ATOM 543 C C . PRO A 1 66 ? 11.118 -1.269 -8.398 1.00 82.62 66 PRO A C 1
ATOM 545 O O . PRO A 1 66 ? 11.425 -2.444 -8.168 1.00 82.62 66 PRO A O 1
ATOM 548 N N . SER A 1 67 ? 12.017 -0.349 -8.752 1.00 84.31 67 SER A N 1
ATOM 549 C CA . SER A 1 67 ? 13.463 -0.577 -8.810 1.00 84.31 67 SER A CA 1
ATOM 550 C C . SER A 1 67 ? 14.139 -0.432 -7.445 1.00 84.31 67 SER A C 1
ATOM 552 O O . SER A 1 67 ? 15.147 -1.096 -7.194 1.00 84.31 67 SER A O 1
ATOM 554 N N . ASP A 1 68 ? 13.553 0.338 -6.521 1.00 84.12 68 ASP A N 1
ATOM 555 C CA . ASP A 1 68 ? 14.072 0.463 -5.165 1.00 84.12 68 ASP A CA 1
ATOM 556 C C . ASP A 1 68 ? 13.698 -0.779 -4.344 1.00 84.12 68 ASP A C 1
ATOM 558 O O . ASP A 1 68 ? 12.539 -1.031 -3.995 1.00 84.12 68 ASP A O 1
ATOM 562 N N . LYS A 1 69 ? 14.701 -1.621 -4.081 1.00 76.88 69 LYS A N 1
ATOM 563 C CA . LYS A 1 69 ? 14.573 -2.846 -3.278 1.00 76.88 69 LYS A CA 1
ATOM 564 C C . LYS A 1 69 ? 14.891 -2.645 -1.794 1.00 76.88 69 LYS A C 1
ATOM 566 O O . LYS A 1 69 ? 14.877 -3.615 -1.041 1.00 76.88 69 LYS A O 1
ATOM 571 N N . ARG A 1 70 ? 15.183 -1.415 -1.354 1.00 78.62 70 ARG A N 1
ATOM 572 C CA . ARG A 1 70 ? 15.565 -1.133 0.036 1.00 78.62 70 ARG A CA 1
ATOM 573 C C . ARG A 1 70 ? 14.377 -1.248 0.992 1.00 78.62 70 ARG A C 1
ATOM 575 O O . ARG A 1 70 ? 13.239 -0.946 0.647 1.00 78.62 70 ARG A O 1
ATOM 582 N N . ARG A 1 71 ? 14.688 -1.595 2.244 1.00 68.31 71 ARG A N 1
ATOM 583 C CA . ARG A 1 71 ? 13.728 -1.701 3.357 1.00 68.31 71 ARG A CA 1
ATOM 584 C C . ARG A 1 71 ? 13.003 -0.387 3.675 1.00 68.31 71 ARG A C 1
ATOM 586 O O . ARG A 1 71 ? 11.831 -0.374 4.012 1.00 68.31 71 ARG A O 1
ATOM 593 N N . PHE A 1 72 ? 13.695 0.738 3.570 1.00 69.69 72 PHE A N 1
ATOM 594 C CA . PHE A 1 72 ? 13.115 2.060 3.821 1.00 69.69 72 PHE A CA 1
ATOM 595 C C . PHE A 1 72 ? 12.997 2.847 2.519 1.00 69.69 72 PHE A C 1
ATOM 597 O O . PHE A 1 72 ? 13.315 4.031 2.488 1.00 69.69 72 PHE A O 1
ATOM 604 N N . ALA A 1 73 ? 12.595 2.165 1.438 1.00 80.44 73 ALA A N 1
ATOM 605 C CA . ALA A 1 73 ? 12.327 2.822 0.166 1.00 80.44 73 ALA A CA 1
ATOM 606 C C . ALA A 1 73 ? 11.362 3.993 0.385 1.00 80.44 73 ALA A C 1
ATOM 608 O O . ALA A 1 73 ? 10.374 3.880 1.126 1.00 80.44 73 ALA A O 1
ATOM 609 N N . GLU A 1 74 ? 11.692 5.120 -0.229 1.00 86.62 74 GLU A N 1
ATOM 610 C CA . GLU A 1 74 ? 10.896 6.335 -0.155 1.00 86.62 74 GLU A CA 1
ATOM 611 C C . GLU A 1 74 ? 9.573 6.127 -0.901 1.00 86.62 74 GLU A C 1
ATOM 613 O O . GLU A 1 74 ? 9.523 5.463 -1.942 1.00 86.62 74 GLU A O 1
ATOM 618 N N . ALA A 1 75 ? 8.485 6.652 -0.339 1.00 89.38 75 ALA A N 1
ATOM 619 C CA . ALA A 1 75 ? 7.212 6.666 -1.037 1.00 89.38 75 ALA A CA 1
ATOM 620 C C . ALA A 1 75 ? 7.274 7.690 -2.171 1.00 89.38 75 ALA A C 1
ATOM 622 O O . ALA A 1 75 ? 7.579 8.855 -1.939 1.00 89.38 75 ALA A O 1
ATOM 623 N N . LEU A 1 76 ? 6.951 7.26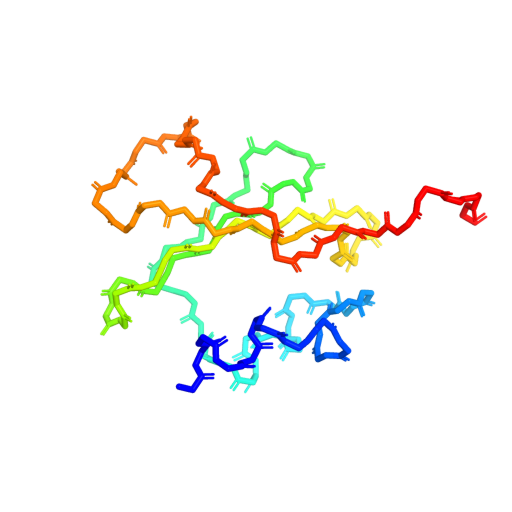1 -3.390 1.00 90.56 76 LEU A N 1
ATOM 624 C CA . LEU A 1 76 ? 6.772 8.176 -4.516 1.00 90.56 76 LEU A CA 1
ATOM 625 C C . LEU A 1 76 ? 5.486 8.994 -4.356 1.00 90.56 76 LEU A C 1
ATOM 627 O O . LEU A 1 76 ? 5.430 10.149 -4.763 1.00 90.56 76 LEU A O 1
ATOM 631 N N . GLU A 1 77 ? 4.444 8.372 -3.801 1.00 91.31 77 GLU A N 1
ATOM 632 C CA . GLU A 1 77 ? 3.116 8.961 -3.641 1.00 91.31 77 GLU A CA 1
ATOM 633 C C . GLU A 1 77 ? 2.335 8.222 -2.545 1.00 91.31 77 GLU A C 1
ATOM 635 O O . GLU A 1 77 ? 2.451 7.001 -2.412 1.00 91.31 77 GLU A O 1
ATOM 640 N N . VAL A 1 78 ? 1.499 8.942 -1.794 1.00 91.19 78 VAL A N 1
ATOM 641 C CA . VAL A 1 78 ? 0.477 8.348 -0.921 1.00 91.19 78 VAL A CA 1
ATOM 642 C C . VAL A 1 78 ? -0.808 8.210 -1.734 1.00 91.19 78 VAL A C 1
ATOM 644 O O . VAL A 1 78 ? -1.420 9.211 -2.094 1.00 91.19 78 VAL A O 1
ATOM 647 N N . LEU A 1 79 ? -1.210 6.975 -2.043 1.00 90.56 79 LEU A N 1
ATOM 648 C CA . LEU A 1 79 ? -2.426 6.698 -2.820 1.00 90.56 79 LEU A CA 1
ATOM 649 C C . LEU A 1 79 ? -3.683 6.885 -1.972 1.00 90.56 79 LEU A C 1
ATOM 651 O O . LEU A 1 79 ? -4.719 7.327 -2.463 1.00 90.56 79 LEU A O 1
ATOM 655 N N . TRP A 1 80 ? -3.584 6.532 -0.692 1.00 92.12 80 TRP A N 1
ATOM 656 C CA . TRP A 1 80 ? -4.634 6.753 0.285 1.00 92.12 80 TRP A CA 1
ATOM 657 C C . TRP A 1 80 ? -4.070 6.722 1.696 1.00 92.12 80 TRP A C 1
ATOM 659 O O . TRP A 1 80 ? -3.210 5.903 2.010 1.00 92.12 80 TRP A O 1
ATOM 669 N N . GLU A 1 81 ? -4.627 7.551 2.564 1.00 91.38 81 GLU A N 1
ATOM 670 C CA . GLU A 1 81 ? -4.387 7.514 3.998 1.00 91.38 81 GLU A CA 1
ATOM 671 C C . GLU A 1 81 ? -5.727 7.680 4.713 1.00 91.38 81 GLU A C 1
ATOM 673 O O . GLU A 1 81 ? -6.578 8.477 4.302 1.00 91.38 81 GLU A O 1
ATOM 678 N N . ARG A 1 82 ? -5.936 6.901 5.777 1.00 88.12 82 ARG A N 1
ATOM 679 C CA . ARG A 1 82 ? -7.126 7.004 6.614 1.00 88.12 82 ARG A CA 1
ATOM 680 C C . ARG A 1 82 ? -7.200 8.434 7.155 1.00 88.12 82 ARG A C 1
ATOM 682 O O . ARG A 1 82 ? -6.257 8.855 7.827 1.00 88.12 82 ARG A O 1
ATOM 689 N N . PRO A 1 83 ? -8.312 9.158 6.929 1.00 83.06 83 PRO A N 1
ATOM 690 C CA . PRO A 1 83 ? -8.479 10.502 7.458 1.00 83.06 83 PRO A CA 1
ATOM 691 C C . PRO A 1 83 ? -8.220 10.522 8.962 1.00 83.06 83 PRO A C 1
ATOM 693 O O . PRO A 1 83 ? -8.669 9.633 9.689 1.00 83.06 83 PRO A O 1
ATOM 696 N N . SER A 1 84 ? -7.493 11.532 9.428 1.00 70.06 84 SER A N 1
ATOM 697 C CA . SER A 1 84 ? -7.215 11.718 10.847 1.00 70.06 84 SER A CA 1
ATOM 698 C C . SER A 1 84 ? -8.536 11.986 11.578 1.00 70.06 84 SER A C 1
ATOM 700 O O . SER A 1 84 ? -9.095 13.077 11.496 1.00 70.06 84 SER A O 1
ATOM 702 N N . GLY A 1 85 ? -9.062 10.978 12.267 1.00 58.81 85 GLY A N 1
ATOM 703 C CA . GLY A 1 85 ? -10.284 11.050 13.063 1.00 58.81 85 GLY A CA 1
ATOM 704 C C . GLY A 1 85 ? -10.215 10.051 14.221 1.00 58.81 85 GLY A C 1
ATOM 705 O O . GLY A 1 85 ? -9.444 9.090 14.136 1.00 58.81 85 GLY A O 1
ATOM 706 N N . PRO A 1 86 ? -10.944 10.286 15.327 1.00 50.88 86 PRO A N 1
ATOM 707 C CA . PRO A 1 86 ? -10.980 9.340 16.437 1.00 50.88 86 PRO A CA 1
ATOM 708 C C . PRO A 1 86 ? -11.520 7.982 15.963 1.00 50.88 86 PRO A C 1
ATOM 710 O O . PRO A 1 86 ? -12.437 7.935 15.143 1.00 50.88 86 PRO A O 1
ATOM 713 N N . ILE A 1 87 ? -10.891 6.910 16.458 1.00 54.50 87 ILE A N 1
ATOM 714 C CA . ILE A 1 87 ? -11.271 5.504 16.238 1.00 54.50 87 ILE A CA 1
ATOM 715 C C . ILE A 1 87 ? -12.624 5.232 16.897 1.00 54.50 87 ILE A C 1
ATOM 717 O O . ILE A 1 87 ? -12.801 5.701 18.046 1.00 54.50 87 ILE A O 1
#

Radius of gyration: 12.03 Å; Cα contacts (8 Å, |Δi|>4): 155; chains: 1; bounding box: 29×24×29 Å

Foldseek 3Di:
DLVVQLLDCVQAAFHAVVSVCVVPNAAPDWDDLDDQWIWGHNLVVQWTKTFGGDPRGTAWIFTFHSPDPDSCGDGPGTSDGHPPDDD